Protein AF-K1T746-F1 (afdb_monomer_lite)

Foldseek 3Di:
DVPVVVVVVLVVVVCCLLVVQVVVCVVPVHDDDDLVSVVVVVCCCQAPPVPVLPWDADQQSKTFPVSSQVSCVVSHPRDDPVNVVVSCVPPPPNQKDADPVRRIMHGCFWHLDRHHNPDDDDDDPPDWADDDDPVCVVVCVVPNDDQVSTPDRDTD

Structure (mmCIF, N/CA/C/O backbone):
data_AF-K1T746-F1
#
_entry.id   AF-K1T746-F1
#
loop_
_atom_site.group_PDB
_atom_site.id
_atom_site.type_symbol
_atom_site.label_atom_id
_atom_site.label_alt_id
_atom_site.label_comp_id
_atom_site.label_asym_id
_atom_site.label_entity_id
_atom_site.label_seq_id
_atom_site.pdbx_PDB_ins_code
_atom_site.Cartn_x
_atom_site.Cartn_y
_atom_site.Cartn_z
_atom_site.occupancy
_atom_site.B_iso_or_equiv
_atom_site.auth_seq_id
_atom_site.auth_comp_id
_atom_site.auth_asym_id
_atom_site.auth_atom_id
_atom_site.pdbx_PDB_model_num
ATOM 1 N N . MET A 1 1 ? 4.059 -27.989 -7.842 1.00 41.25 1 MET A N 1
ATOM 2 C CA . MET A 1 1 ? 5.266 -27.976 -6.974 1.00 41.25 1 MET A CA 1
ATOM 3 C C . MET A 1 1 ? 5.993 -26.623 -6.912 1.00 41.25 1 MET A C 1
ATOM 5 O O . MET A 1 1 ? 6.794 -26.449 -6.004 1.00 41.25 1 MET A O 1
ATOM 9 N N . ALA A 1 2 ? 5.714 -25.653 -7.798 1.00 33.47 2 ALA A N 1
ATOM 10 C CA . ALA A 1 2 ? 6.302 -24.305 -7.724 1.00 33.47 2 ALA A CA 1
ATOM 11 C C . ALA A 1 2 ? 5.548 -23.322 -6.791 1.00 33.47 2 ALA A C 1
ATOM 13 O O . ALA A 1 2 ? 6.138 -22.330 -6.371 1.00 33.47 2 ALA A O 1
ATOM 14 N N . ASP A 1 3 ? 4.298 -23.619 -6.411 1.00 48.47 3 ASP A N 1
ATOM 15 C CA . ASP A 1 3 ? 3.461 -22.730 -5.583 1.00 48.47 3 ASP A CA 1
ATOM 16 C C . ASP A 1 3 ? 3.762 -22.766 -4.074 1.00 48.47 3 ASP A C 1
ATOM 18 O O . ASP A 1 3 ? 3.611 -21.758 -3.386 1.00 48.47 3 ASP A O 1
ATOM 22 N N . ASP A 1 4 ? 4.261 -23.885 -3.540 1.00 36.88 4 ASP A N 1
ATOM 23 C CA . ASP A 1 4 ? 4.394 -24.072 -2.083 1.00 36.88 4 ASP A CA 1
ATOM 24 C C . ASP A 1 4 ? 5.596 -23.307 -1.480 1.00 36.88 4 ASP A C 1
ATOM 26 O O . ASP A 1 4 ? 5.574 -22.846 -0.339 1.00 36.88 4 ASP A O 1
ATOM 30 N N . LYS A 1 5 ? 6.652 -23.068 -2.274 1.00 33.56 5 LYS A N 1
ATOM 31 C CA . LYS A 1 5 ? 7.819 -22.274 -1.835 1.00 33.56 5 LYS A CA 1
ATOM 32 C C . LYS A 1 5 ? 7.521 -20.776 -1.735 1.00 33.56 5 LYS A C 1
ATOM 34 O O . LYS A 1 5 ? 8.071 -20.113 -0.857 1.00 33.56 5 LYS A O 1
ATOM 39 N N . ILE A 1 6 ? 6.665 -20.245 -2.610 1.00 39.12 6 ILE A N 1
ATOM 40 C CA . ILE A 1 6 ? 6.258 -18.832 -2.576 1.00 39.12 6 ILE A CA 1
ATOM 41 C C . ILE A 1 6 ? 5.307 -18.601 -1.399 1.00 39.12 6 ILE A C 1
ATOM 43 O O . ILE A 1 6 ? 5.461 -17.610 -0.685 1.00 39.12 6 ILE A O 1
ATOM 47 N N . LEU A 1 7 ? 4.405 -19.555 -1.134 1.00 31.73 7 LEU A N 1
ATOM 48 C CA . LEU A 1 7 ? 3.529 -19.520 0.034 1.00 31.73 7 LEU A CA 1
ATOM 49 C C . LEU A 1 7 ? 4.336 -19.520 1.342 1.00 31.73 7 LEU A C 1
ATOM 51 O O . LEU A 1 7 ? 4.097 -18.669 2.193 1.00 31.73 7 LEU A O 1
ATOM 55 N N . ARG A 1 8 ? 5.350 -20.389 1.477 1.00 29.64 8 ARG A N 1
ATOM 56 C CA . ARG A 1 8 ? 6.214 -20.446 2.673 1.00 29.64 8 ARG A CA 1
ATOM 57 C C . ARG A 1 8 ? 7.076 -19.199 2.875 1.00 29.64 8 ARG A C 1
ATOM 59 O O . ARG A 1 8 ? 7.195 -18.733 4.003 1.00 29.64 8 ARG A O 1
ATOM 66 N N . ALA A 1 9 ? 7.641 -18.627 1.810 1.00 34.69 9 ALA A N 1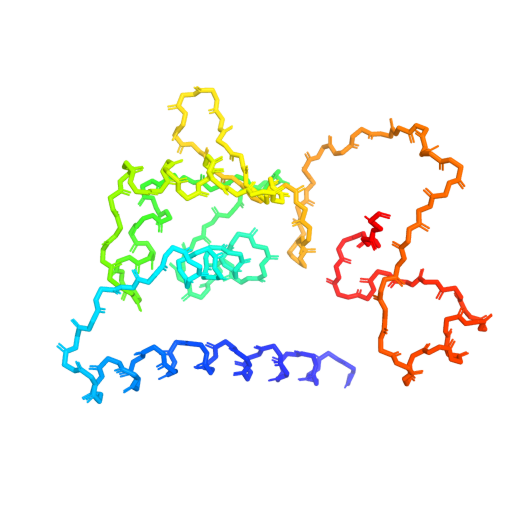
ATOM 67 C CA . ALA A 1 9 ? 8.436 -17.400 1.915 1.00 34.69 9 ALA A CA 1
ATOM 68 C C . ALA A 1 9 ? 7.572 -16.178 2.266 1.00 34.69 9 ALA A C 1
ATOM 70 O O . ALA A 1 9 ? 7.977 -15.345 3.072 1.00 34.69 9 ALA A O 1
ATOM 71 N N . ALA A 1 10 ? 6.364 -16.092 1.702 1.00 33.69 10 ALA A N 1
ATOM 72 C CA . ALA A 1 10 ? 5.398 -15.060 2.049 1.00 33.69 10 ALA A CA 1
ATOM 73 C C . ALA A 1 10 ? 4.929 -15.229 3.501 1.00 33.69 10 ALA A C 1
ATOM 75 O O . ALA A 1 10 ? 5.006 -14.285 4.273 1.00 33.69 10 ALA A O 1
ATOM 76 N N . VAL A 1 11 ? 4.499 -16.432 3.905 1.00 39.62 11 VAL A N 1
ATOM 77 C CA . VAL A 1 11 ? 4.094 -16.728 5.292 1.00 39.62 11 VAL A CA 1
ATOM 78 C C . VAL A 1 11 ? 5.201 -16.378 6.291 1.00 39.62 11 VAL A C 1
ATOM 80 O O . VAL A 1 11 ? 4.872 -15.713 7.263 1.00 39.62 11 VAL A O 1
ATOM 83 N N . SER A 1 12 ? 6.474 -16.692 6.007 1.00 45.50 12 SER A N 1
ATOM 84 C CA . SER A 1 12 ? 7.618 -16.360 6.874 1.00 45.50 12 SER A CA 1
ATOM 85 C C . SER A 1 12 ? 7.684 -14.870 7.210 1.00 45.50 12 SER A C 1
ATOM 87 O O . SER A 1 12 ? 7.595 -14.523 8.376 1.00 45.50 12 SER A O 1
ATOM 89 N N . VAL A 1 13 ? 7.718 -13.972 6.217 1.00 50.31 13 VAL A N 1
ATOM 90 C CA . VAL A 1 13 ? 7.860 -12.521 6.471 1.00 50.31 13 VAL A CA 1
ATOM 91 C C . VAL A 1 13 ? 6.648 -11.932 7.220 1.00 50.31 13 VAL A C 1
ATOM 93 O O . VAL A 1 13 ? 6.770 -10.925 7.916 1.00 50.31 13 VAL A O 1
ATOM 96 N N . TYR A 1 14 ? 5.466 -12.546 7.092 1.00 51.91 14 TYR A N 1
ATOM 97 C CA . TYR A 1 14 ? 4.228 -12.066 7.719 1.00 51.91 14 TYR A CA 1
ATOM 98 C C . TYR A 1 14 ? 4.031 -12.555 9.147 1.00 51.91 14 TYR A C 1
ATOM 100 O O . TYR A 1 14 ? 3.657 -11.748 9.999 1.00 51.91 14 TYR A O 1
ATOM 108 N N . THR A 1 15 ? 4.327 -13.830 9.426 1.00 54.28 15 THR A N 1
ATOM 109 C CA . THR A 1 15 ? 4.511 -14.263 10.811 1.00 54.28 15 THR A CA 1
ATOM 110 C C . THR A 1 15 ? 5.622 -13.445 11.434 1.00 54.28 15 THR A C 1
ATOM 112 O O . THR A 1 15 ? 5.425 -12.958 12.530 1.00 54.28 15 THR A O 1
ATOM 115 N N . ASP A 1 16 ? 6.709 -13.157 10.716 1.00 59.41 16 ASP A N 1
ATOM 116 C CA . ASP A 1 16 ? 7.802 -12.361 11.260 1.00 59.41 16 ASP A CA 1
ATOM 117 C C . ASP A 1 16 ? 7.368 -10.939 11.610 1.00 59.41 16 ASP A C 1
ATOM 119 O O . ASP A 1 16 ? 7.783 -10.478 12.651 1.00 59.41 16 ASP A O 1
ATOM 123 N N . LEU A 1 17 ? 6.513 -10.238 10.849 1.00 59.88 17 LEU A N 1
ATOM 124 C CA . LEU A 1 17 ? 6.101 -8.871 11.220 1.00 59.88 17 LEU A CA 1
ATOM 125 C C . LEU A 1 17 ? 5.150 -8.836 12.427 1.00 59.88 17 LEU A C 1
ATOM 127 O O . LEU A 1 17 ? 5.328 -8.006 13.314 1.00 59.88 17 LEU A O 1
ATOM 131 N N . ILE A 1 18 ? 4.152 -9.725 12.468 1.00 61.94 18 ILE A N 1
ATOM 132 C CA . ILE A 1 18 ? 3.195 -9.804 13.585 1.00 61.94 18 ILE A CA 1
ATOM 133 C C . ILE A 1 18 ? 3.881 -10.384 14.830 1.00 61.94 18 ILE A C 1
ATOM 135 O O . ILE A 1 18 ? 3.713 -9.862 15.927 1.00 61.94 18 ILE A O 1
ATOM 139 N N . LEU A 1 19 ? 4.705 -11.424 14.677 1.00 62.38 19 LEU A N 1
ATOM 140 C CA . LEU A 1 19 ? 5.519 -11.976 15.761 1.00 62.38 19 LEU A CA 1
ATOM 141 C C . LEU A 1 19 ? 6.582 -10.980 16.210 1.00 62.38 19 LEU A C 1
ATOM 143 O O . LEU A 1 19 ? 6.782 -10.853 17.407 1.00 62.38 19 LEU A O 1
ATOM 147 N N . TRP A 1 20 ? 7.229 -10.244 15.304 1.00 59.03 20 TRP A N 1
ATOM 148 C CA . TRP A 1 20 ? 8.177 -9.187 15.661 1.00 59.03 20 TRP A CA 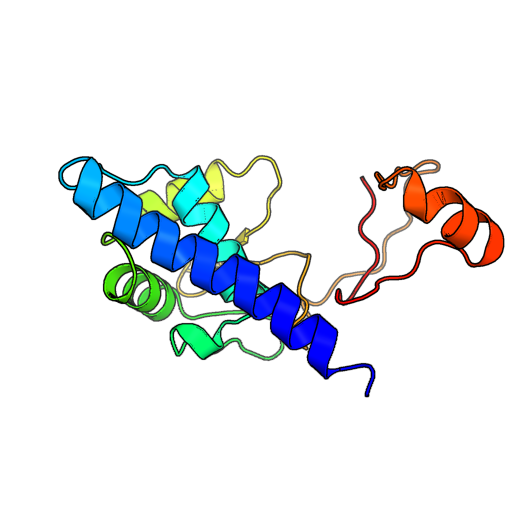1
ATOM 149 C C . TRP A 1 20 ? 7.481 -8.055 16.401 1.00 59.03 20 TRP A C 1
ATOM 151 O O . TRP A 1 20 ? 8.025 -7.587 17.394 1.00 59.03 20 TRP A O 1
ATOM 161 N N . TYR A 1 21 ? 6.280 -7.649 15.985 1.00 61.84 21 TYR A N 1
ATOM 162 C CA . TYR A 1 21 ? 5.486 -6.669 16.720 1.00 61.84 21 TYR A CA 1
ATOM 163 C C . TYR A 1 21 ? 5.138 -7.178 18.125 1.00 61.84 21 TYR A C 1
ATOM 165 O O . TYR A 1 21 ? 5.478 -6.535 19.116 1.00 61.84 21 TYR A O 1
ATOM 173 N N . ASN A 1 22 ? 4.566 -8.379 18.231 1.00 62.41 22 ASN A N 1
ATOM 174 C CA . ASN A 1 22 ? 4.220 -9.002 19.511 1.00 62.41 22 ASN A CA 1
ATOM 175 C C . ASN A 1 22 ? 5.449 -9.230 20.411 1.00 62.41 22 ASN A C 1
ATOM 177 O O . ASN A 1 22 ? 5.371 -9.068 21.626 1.00 62.41 22 ASN A O 1
ATOM 181 N N . TYR A 1 23 ? 6.599 -9.576 19.833 1.00 58.94 23 TYR A N 1
ATOM 182 C CA . TYR A 1 23 ? 7.866 -9.755 20.539 1.00 58.94 23 TYR A CA 1
ATOM 183 C C . TYR A 1 23 ? 8.447 -8.413 21.006 1.00 58.94 23 TYR A C 1
ATOM 185 O O . TYR A 1 23 ? 8.815 -8.269 22.169 1.00 58.94 23 TYR A O 1
ATOM 193 N N . SER A 1 24 ? 8.467 -7.403 20.134 1.00 53.16 24 SER A N 1
ATOM 194 C CA . SER A 1 24 ? 8.994 -6.065 20.433 1.00 53.16 24 SER A CA 1
ATOM 195 C C . SER A 1 24 ? 8.138 -5.334 21.468 1.00 53.16 24 SER A C 1
ATOM 197 O O . SER A 1 24 ? 8.687 -4.654 22.333 1.00 53.16 24 SER A O 1
ATOM 199 N N . ASN A 1 25 ? 6.816 -5.522 21.442 1.00 55.06 25 ASN A N 1
ATOM 200 C CA . ASN A 1 25 ? 5.904 -5.017 22.470 1.00 55.06 25 ASN A CA 1
ATOM 201 C C . ASN A 1 25 ? 6.115 -5.680 23.831 1.00 55.06 25 ASN A C 1
ATOM 203 O O . ASN A 1 25 ? 6.122 -4.982 24.844 1.00 55.06 25 ASN A O 1
ATOM 207 N N . ASN A 1 26 ? 6.312 -7.003 23.855 1.00 56.09 26 ASN A N 1
ATOM 208 C CA . ASN A 1 26 ? 6.574 -7.742 25.092 1.00 56.09 26 ASN A CA 1
ATOM 209 C C . ASN A 1 26 ? 7.925 -7.376 25.728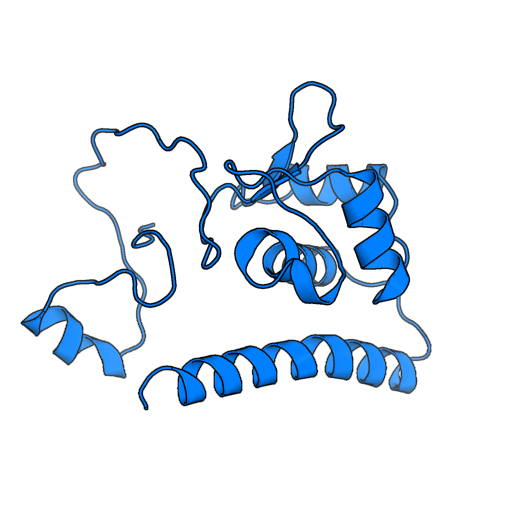 1.00 56.09 26 ASN A C 1
ATOM 211 O O . ASN A 1 26 ? 8.042 -7.412 26.949 1.00 56.09 26 ASN A O 1
ATOM 215 N N . LEU A 1 27 ? 8.937 -7.005 24.932 1.00 51.16 27 LEU A N 1
ATOM 216 C CA . LEU A 1 27 ? 10.251 -6.599 25.446 1.00 51.16 27 LEU A CA 1
ATOM 217 C C . LEU A 1 27 ? 10.339 -5.123 25.863 1.00 51.16 27 LEU A C 1
ATOM 219 O O . LEU A 1 27 ? 11.061 -4.813 26.806 1.00 51.16 27 LEU A O 1
ATOM 223 N N . ASN A 1 28 ? 9.630 -4.219 25.178 1.00 46.81 28 ASN A N 1
ATOM 224 C CA . ASN A 1 28 ? 9.769 -2.767 25.373 1.00 46.81 28 ASN A CA 1
ATOM 225 C C . ASN A 1 28 ? 8.612 -2.113 26.146 1.00 46.81 28 ASN A C 1
ATOM 227 O O . ASN A 1 28 ? 8.545 -0.889 26.211 1.00 46.81 28 ASN A O 1
ATOM 231 N N . GLY A 1 29 ? 7.698 -2.897 26.726 1.00 46.53 29 GLY A N 1
ATOM 232 C CA . GLY A 1 29 ? 6.632 -2.359 27.577 1.00 46.53 29 GLY A CA 1
ATOM 233 C C . GLY A 1 29 ? 5.574 -1.539 26.829 1.00 46.53 29 GLY A C 1
ATOM 234 O O . GLY A 1 29 ? 5.091 -0.553 27.372 1.00 46.53 29 GLY A O 1
ATOM 235 N N . GLY A 1 30 ? 5.207 -1.942 25.604 1.00 53.56 30 GLY A N 1
ATOM 236 C CA . GLY A 1 30 ? 4.098 -1.332 24.853 1.00 53.56 30 GLY A CA 1
ATOM 237 C C . GLY A 1 30 ? 4.390 0.083 24.339 1.00 53.56 30 GLY A C 1
ATOM 238 O O . GLY A 1 30 ? 3.762 1.049 24.763 1.00 53.56 30 GLY A O 1
ATOM 239 N N . GLY A 1 31 ? 5.353 0.212 23.424 1.00 60.38 31 GLY A N 1
ATOM 240 C CA . GLY A 1 31 ? 5.632 1.478 22.743 1.00 60.38 31 GLY A CA 1
ATOM 241 C C . GLY A 1 31 ? 4.605 1.784 21.650 1.00 60.38 31 GLY A C 1
ATOM 242 O O . GLY A 1 31 ? 4.179 0.880 20.932 1.00 60.38 31 GLY A O 1
ATOM 243 N N . ILE A 1 32 ? 4.249 3.065 21.504 1.00 70.62 32 ILE A N 1
ATOM 244 C CA . ILE A 1 32 ? 3.386 3.553 20.417 1.00 70.62 32 ILE A CA 1
ATOM 245 C C . ILE A 1 32 ? 4.056 3.238 19.076 1.00 70.62 32 ILE A C 1
ATOM 247 O O . ILE A 1 32 ? 5.221 3.594 18.867 1.00 70.62 32 ILE A O 1
ATOM 251 N N . MET A 1 33 ? 3.334 2.595 18.157 1.00 77.38 33 MET A N 1
ATOM 252 C CA . MET A 1 33 ? 3.882 2.262 16.840 1.00 77.38 33 MET A CA 1
ATOM 253 C C . MET A 1 33 ? 4.222 3.512 16.038 1.00 77.38 33 MET A C 1
ATOM 255 O O . MET A 1 33 ? 3.573 4.544 16.163 1.00 77.38 33 MET A O 1
ATOM 259 N N . THR A 1 34 ? 5.198 3.415 15.145 1.00 89.06 34 THR A N 1
ATOM 260 C CA . THR A 1 34 ? 5.522 4.466 14.179 1.00 89.06 34 THR A CA 1
ATOM 261 C C . THR A 1 34 ? 4.611 4.399 12.953 1.00 89.06 34 THR A C 1
ATOM 263 O O . THR A 1 34 ? 4.147 3.337 12.534 1.00 89.06 34 THR A O 1
ATOM 266 N N . ASP A 1 35 ? 4.434 5.533 12.280 1.00 91.19 35 ASP A N 1
ATOM 267 C CA . ASP A 1 35 ? 3.668 5.619 11.028 1.00 91.19 35 ASP A CA 1
ATOM 268 C C . ASP A 1 35 ? 4.238 4.722 9.917 1.00 91.19 35 ASP A C 1
ATOM 270 O O . ASP A 1 35 ? 3.514 4.229 9.051 1.00 91.19 35 ASP A O 1
ATOM 274 N N . THR A 1 36 ? 5.548 4.459 9.955 1.00 89.88 36 THR A N 1
ATOM 275 C CA . THR A 1 36 ? 6.207 3.549 9.010 1.00 89.88 36 THR A CA 1
ATOM 276 C C . THR A 1 36 ? 5.798 2.096 9.241 1.00 89.88 36 THR A C 1
ATOM 278 O O . THR A 1 36 ? 5.637 1.347 8.276 1.00 89.88 36 THR A O 1
ATOM 281 N N . GLU A 1 37 ? 5.626 1.678 10.494 1.00 88.38 37 GLU A N 1
ATOM 282 C CA . GLU A 1 37 ? 5.170 0.326 10.830 1.00 88.38 37 GLU A CA 1
ATOM 283 C C . GLU A 1 37 ? 3.707 0.128 10.452 1.00 88.38 37 GLU A C 1
ATOM 285 O O . GLU A 1 37 ? 3.392 -0.849 9.770 1.00 88.38 37 GLU A O 1
ATOM 290 N N . ILE A 1 38 ? 2.853 1.107 10.769 1.00 92.06 38 ILE A N 1
ATOM 291 C CA . ILE A 1 38 ? 1.443 1.100 10.364 1.00 92.06 38 ILE A CA 1
ATOM 292 C C . ILE A 1 38 ? 1.341 1.048 8.836 1.00 92.06 38 ILE A C 1
ATOM 294 O O . ILE A 1 38 ? 0.671 0.177 8.287 1.00 92.06 38 ILE A O 1
ATOM 298 N N . SER A 1 39 ? 2.083 1.901 8.122 1.00 93.38 39 SER A N 1
ATOM 299 C CA . SER A 1 39 ? 2.117 1.892 6.655 1.00 93.38 39 SER A CA 1
ATOM 300 C C . SER A 1 39 ? 2.616 0.555 6.093 1.00 93.38 39 SER A C 1
ATOM 302 O O . SER A 1 39 ? 2.100 0.070 5.087 1.00 93.38 39 SER A O 1
ATOM 304 N N . ARG A 1 40 ? 3.588 -0.102 6.737 1.00 91.56 40 ARG A N 1
ATOM 305 C CA . ARG A 1 40 ? 4.050 -1.436 6.323 1.00 91.56 40 ARG A CA 1
ATOM 306 C C . ARG A 1 40 ? 2.946 -2.484 6.473 1.00 91.56 40 ARG A C 1
ATOM 308 O O . ARG A 1 40 ? 2.792 -3.318 5.580 1.00 91.56 40 ARG A O 1
ATOM 315 N N . TYR A 1 41 ? 2.179 -2.429 7.556 1.00 91.81 41 TYR A N 1
ATOM 316 C CA . TYR A 1 41 ? 1.060 -3.338 7.775 1.00 91.81 41 TYR A CA 1
ATOM 317 C C . TYR A 1 41 ? -0.119 -3.056 6.835 1.00 91.81 41 TYR A C 1
ATOM 319 O O . TYR A 1 41 ? -0.652 -3.978 6.221 1.00 91.81 41 TYR A O 1
ATOM 327 N N . MET A 1 42 ? -0.448 -1.786 6.594 1.00 95.19 42 MET A N 1
ATOM 328 C CA . MET A 1 42 ? -1.421 -1.394 5.569 1.00 95.19 42 MET A CA 1
ATOM 329 C C . MET A 1 42 ? -1.028 -1.928 4.189 1.00 95.19 42 MET A C 1
ATOM 331 O O . MET A 1 42 ? -1.870 -2.461 3.473 1.00 95.19 42 MET A O 1
ATOM 335 N N . ALA A 1 43 ? 0.251 -1.839 3.805 1.00 93.94 43 ALA A N 1
ATOM 336 C CA . ALA A 1 43 ? 0.725 -2.398 2.540 1.00 93.94 43 ALA A CA 1
ATOM 337 C C . ALA A 1 43 ? 0.533 -3.919 2.466 1.00 93.94 43 ALA A C 1
ATOM 339 O O . ALA A 1 43 ? 0.256 -4.437 1.388 1.00 93.94 43 ALA A O 1
ATOM 340 N N . LEU A 1 44 ? 0.674 -4.637 3.582 1.00 91.88 44 LEU A N 1
ATOM 341 C CA . LEU A 1 44 ? 0.372 -6.064 3.646 1.00 91.88 44 LEU A CA 1
ATOM 342 C C . LEU A 1 44 ? -1.114 -6.323 3.376 1.00 91.88 44 LEU A C 1
ATOM 344 O O . LEU A 1 44 ? -1.434 -7.058 2.437 1.00 91.88 44 LEU A O 1
ATOM 348 N N . LEU A 1 45 ? -2.001 -5.689 4.143 1.00 94.19 45 LEU A N 1
ATOM 349 C CA . LEU A 1 45 ? -3.442 -5.912 4.032 1.00 94.19 45 LEU A CA 1
ATOM 350 C C . LEU A 1 45 ? -3.984 -5.479 2.664 1.00 94.19 45 LEU A C 1
ATOM 352 O O . LEU A 1 45 ? -4.673 -6.243 1.999 1.00 94.19 45 LEU A O 1
ATOM 356 N N . LEU A 1 46 ? -3.611 -4.289 2.193 1.00 96.50 46 LEU A N 1
ATOM 357 C CA . LEU A 1 46 ? -4.162 -3.706 0.968 1.00 96.50 46 LEU A CA 1
ATOM 358 C C . LEU A 1 46 ? -3.545 -4.266 -0.323 1.00 96.50 46 LEU A C 1
ATOM 360 O O . LEU A 1 46 ? -4.083 -4.013 -1.395 1.00 96.50 46 LEU A O 1
ATOM 364 N N . ARG A 1 47 ? -2.413 -4.990 -0.276 1.00 95.00 47 ARG A N 1
ATOM 365 C CA . ARG A 1 47 ? -1.724 -5.467 -1.500 1.00 95.00 47 ARG A CA 1
ATOM 366 C C . ARG A 1 47 ? -1.532 -6.966 -1.579 1.00 95.00 47 ARG A C 1
ATOM 368 O O . ARG A 1 47 ? -1.390 -7.482 -2.691 1.00 95.00 47 ARG A O 1
ATOM 375 N N . HIS A 1 48 ? -1.431 -7.642 -0.442 1.00 91.38 48 HIS A N 1
ATOM 376 C CA . HIS A 1 48 ? -0.848 -8.976 -0.403 1.00 91.38 48 HIS A CA 1
ATOM 377 C C . HIS A 1 48 ? -1.742 -10.008 0.252 1.00 91.38 48 HIS A C 1
ATOM 379 O O . HIS A 1 48 ? -1.958 -11.051 -0.360 1.00 91.38 48 HIS A O 1
ATOM 385 N N . LYS A 1 49 ? -2.215 -9.730 1.467 1.00 90.12 49 LYS A N 1
ATOM 386 C CA . LYS A 1 49 ? -2.973 -10.695 2.260 1.00 90.12 49 LYS A CA 1
ATOM 387 C C . LYS A 1 49 ? -4.085 -10.026 3.070 1.00 90.12 49 LYS A C 1
ATOM 389 O O . LYS A 1 49 ? -3.953 -9.921 4.287 1.00 90.12 49 LYS A O 1
ATOM 394 N N . PRO A 1 50 ? -5.149 -9.517 2.438 1.00 92.44 50 PRO A N 1
ATOM 395 C CA . PRO A 1 50 ? -6.290 -8.970 3.172 1.00 92.44 50 PRO A CA 1
ATOM 396 C C . PRO A 1 50 ? -6.969 -10.032 4.066 1.00 92.44 50 PRO A C 1
ATOM 398 O O . PRO A 1 50 ? -7.450 -9.717 5.154 1.00 92.44 50 PRO A O 1
ATOM 401 N N . GLU A 1 51 ? -6.913 -11.310 3.678 1.00 89.56 51 GLU A N 1
ATOM 402 C CA . GLU A 1 51 ? -7.572 -12.426 4.360 1.00 89.56 51 GLU A CA 1
ATOM 403 C C . GLU A 1 51 ? -7.044 -12.717 5.772 1.00 89.56 51 GLU A C 1
ATOM 405 O O . GLU A 1 51 ? -7.791 -13.241 6.593 1.00 89.56 51 GLU A O 1
ATOM 410 N N . ILE A 1 52 ? -5.791 -12.358 6.090 1.00 83.75 52 ILE A N 1
ATOM 411 C CA . ILE A 1 52 ? -5.196 -12.659 7.410 1.00 83.75 52 ILE A CA 1
ATOM 412 C C . ILE A 1 52 ? -5.845 -11.866 8.544 1.00 83.75 52 ILE A C 1
ATOM 414 O O . ILE A 1 52 ? -5.724 -12.260 9.697 1.00 83.75 52 ILE A O 1
ATOM 418 N N . ALA A 1 53 ? -6.501 -10.753 8.213 1.00 85.62 53 ALA A N 1
ATOM 419 C CA . ALA A 1 53 ? -7.220 -9.915 9.163 1.00 85.62 53 ALA A CA 1
ATOM 420 C C . ALA A 1 53 ? -8.722 -9.843 8.841 1.00 85.62 53 ALA A C 1
ATOM 422 O O . ALA A 1 53 ? -9.428 -9.008 9.390 1.00 85.62 53 ALA A O 1
ATOM 423 N N . GLY A 1 54 ? -9.218 -10.681 7.920 1.00 88.19 54 GLY A N 1
ATOM 424 C CA . GLY A 1 54 ? -10.617 -10.647 7.486 1.00 88.19 54 GLY A CA 1
ATOM 425 C C . GLY A 1 54 ? -11.006 -9.394 6.691 1.00 88.19 54 GLY A C 1
ATOM 426 O O . GLY A 1 54 ? -12.196 -9.120 6.536 1.00 88.19 54 GLY A O 1
ATOM 427 N N . LEU A 1 55 ? -10.032 -8.637 6.174 1.00 94.88 55 LEU A N 1
ATOM 428 C CA . LEU A 1 55 ? -10.301 -7.500 5.301 1.00 94.88 55 LEU A CA 1
ATOM 429 C C . LEU A 1 55 ? -10.773 -8.016 3.938 1.00 94.88 55 LEU A C 1
ATOM 431 O O . LEU A 1 55 ? -10.253 -9.002 3.415 1.00 94.88 55 LEU A O 1
ATOM 435 N N . VAL A 1 56 ? -11.743 -7.336 3.333 1.00 95.44 56 VAL A N 1
ATOM 436 C CA . VAL A 1 56 ? -12.229 -7.656 1.987 1.00 95.44 56 VAL A CA 1
ATOM 437 C C . VAL A 1 56 ? -11.947 -6.473 1.079 1.00 95.44 56 VAL A C 1
ATOM 439 O O . VAL A 1 56 ? -12.317 -5.343 1.391 1.00 95.44 56 VAL A O 1
ATOM 442 N N . LEU A 1 57 ? -11.291 -6.747 -0.048 1.00 97.44 57 LEU A N 1
ATOM 443 C CA . LEU A 1 57 ? -11.077 -5.769 -1.108 1.00 97.44 57 LEU A CA 1
ATOM 444 C C . LEU A 1 57 ? -12.105 -5.991 -2.214 1.00 97.44 57 LEU A C 1
ATOM 446 O O . LEU A 1 57 ? -12.387 -7.133 -2.586 1.00 97.44 57 LEU A O 1
ATOM 450 N N . ASP A 1 58 ? -12.639 -4.908 -2.767 1.00 96.81 58 ASP A N 1
ATOM 451 C CA . ASP A 1 58 ? -13.440 -4.994 -3.982 1.00 96.81 58 ASP A CA 1
ATOM 452 C C . ASP A 1 58 ? -12.570 -5.267 -5.225 1.00 96.81 58 ASP A C 1
ATOM 454 O O . ASP A 1 58 ? -11.338 -5.333 -5.171 1.00 96.81 58 ASP A O 1
ATOM 458 N N . LYS A 1 59 ? -13.218 -5.409 -6.388 1.00 95.62 59 LYS A N 1
ATOM 459 C CA . LYS A 1 59 ? -12.531 -5.678 -7.664 1.00 95.62 59 LYS A CA 1
ATOM 460 C C . LYS A 1 59 ? -11.495 -4.613 -8.037 1.00 95.62 59 LYS A C 1
ATOM 462 O O . LYS A 1 59 ? -10.605 -4.916 -8.820 1.00 95.62 59 LYS A O 1
ATOM 467 N N . GLN A 1 60 ? -11.610 -3.400 -7.500 1.00 95.38 60 GLN A N 1
ATOM 468 C CA . GLN A 1 60 ? -10.709 -2.275 -7.744 1.00 95.38 60 GLN A CA 1
ATOM 469 C C . GLN A 1 60 ? -9.728 -2.019 -6.590 1.00 95.38 60 GLN A C 1
ATOM 471 O O . GLN A 1 60 ? -9.036 -0.994 -6.586 1.00 95.38 60 GLN A O 1
ATOM 476 N N . GLY A 1 61 ? -9.658 -2.941 -5.624 1.00 96.69 61 GLY A N 1
ATOM 477 C CA . GLY A 1 61 ? -8.754 -2.883 -4.481 1.00 96.69 61 GLY A CA 1
ATOM 478 C C . GLY A 1 61 ? -9.229 -1.996 -3.331 1.00 96.69 61 GLY A C 1
ATOM 479 O O . GLY A 1 61 ? -8.445 -1.757 -2.415 1.00 96.69 61 GLY A O 1
ATOM 480 N N . TRP A 1 62 ? -10.467 -1.492 -3.359 1.00 98.06 62 TRP A N 1
ATOM 481 C CA . TRP A 1 62 ? -10.998 -0.675 -2.268 1.00 98.06 62 TRP A CA 1
ATOM 482 C C . TRP A 1 62 ? -11.389 -1.525 -1.067 1.00 98.06 62 TRP A C 1
ATOM 484 O O . TRP A 1 62 ? -12.085 -2.529 -1.210 1.00 98.06 62 TRP A O 1
ATOM 494 N N . ALA A 1 63 ? -10.991 -1.061 0.112 1.00 98.31 63 ALA A N 1
ATOM 495 C CA . ALA A 1 63 ? -11.446 -1.526 1.409 1.00 98.31 63 ALA A CA 1
ATOM 496 C C . ALA A 1 63 ? -12.281 -0.438 2.091 1.00 98.31 63 ALA A C 1
ATOM 498 O O . ALA A 1 63 ? -12.045 0.752 1.872 1.00 98.31 63 ALA A O 1
ATOM 499 N N . ASP A 1 64 ? -13.211 -0.851 2.945 1.00 98.50 64 ASP A N 1
ATOM 500 C CA . ASP A 1 64 ? -13.870 0.039 3.898 1.00 98.50 64 ASP A CA 1
ATOM 501 C C . ASP A 1 64 ? -12.866 0.506 4.970 1.00 98.50 64 ASP A C 1
ATOM 503 O O . ASP A 1 64 ? -12.052 -0.287 5.459 1.00 98.50 64 ASP A O 1
ATOM 507 N N . VAL A 1 65 ? -12.868 1.803 5.284 1.00 98.50 65 VAL A N 1
ATOM 508 C CA . VAL A 1 65 ? -11.894 2.396 6.212 1.00 98.50 65 VAL A CA 1
ATOM 509 C C . VAL A 1 65 ? -12.117 1.930 7.646 1.00 98.50 65 VAL A C 1
ATOM 511 O O . VAL A 1 65 ? -11.138 1.598 8.317 1.00 98.50 65 VAL A O 1
ATOM 514 N N . ASP A 1 66 ? -13.364 1.841 8.101 1.00 97.75 66 ASP A N 1
ATOM 515 C CA . ASP A 1 66 ? -13.674 1.394 9.460 1.00 97.75 66 ASP A CA 1
ATOM 516 C C . ASP A 1 66 ? -13.264 -0.069 9.645 1.00 97.75 66 ASP A C 1
ATOM 518 O O . ASP A 1 66 ? -12.656 -0.434 10.655 1.00 97.75 66 ASP A O 1
ATOM 522 N N . MET A 1 67 ? -13.497 -0.899 8.624 1.00 97.50 67 MET A N 1
ATOM 523 C CA . MET A 1 67 ? -13.015 -2.277 8.604 1.00 97.50 67 MET A CA 1
ATOM 524 C C . MET A 1 67 ? -11.491 -2.358 8.629 1.00 97.50 67 MET A C 1
ATOM 526 O O . MET A 1 67 ? -10.953 -3.157 9.389 1.00 97.50 67 MET A O 1
ATOM 530 N N . LEU A 1 68 ? -10.776 -1.531 7.858 1.00 97.25 68 LEU A N 1
ATOM 531 C CA . LEU A 1 68 ? -9.313 -1.499 7.915 1.00 97.25 68 LEU A CA 1
ATOM 532 C C . LEU A 1 68 ? -8.817 -1.124 9.319 1.00 97.25 68 LEU A C 1
ATOM 534 O O . LEU A 1 68 ? -7.931 -1.795 9.845 1.00 97.25 68 LEU A O 1
ATOM 538 N N . LEU A 1 69 ? -9.375 -0.075 9.928 1.00 96.31 69 LEU A N 1
ATOM 539 C CA . LEU A 1 69 ? -8.992 0.372 11.271 1.00 96.31 69 LEU A CA 1
ATOM 540 C C . LEU A 1 69 ? -9.266 -0.706 12.324 1.00 96.31 69 LEU A C 1
ATOM 542 O O . LEU A 1 69 ? -8.425 -0.932 13.195 1.00 96.31 69 LEU A O 1
ATOM 546 N N . LYS A 1 70 ? -10.390 -1.419 12.203 1.00 94.81 70 LYS A N 1
ATOM 547 C CA . LYS A 1 70 ? -10.709 -2.580 13.037 1.00 94.81 70 LYS A CA 1
ATOM 548 C C . LYS A 1 70 ? -9.701 -3.720 12.851 1.00 94.81 70 LYS A C 1
ATOM 550 O O . LYS A 1 70 ? -9.182 -4.244 13.829 1.00 94.81 70 LYS A O 1
ATOM 555 N N . CYS A 1 71 ? -9.371 -4.078 11.610 1.00 91.31 71 CYS A N 1
ATOM 556 C CA . CYS A 1 71 ? -8.368 -5.106 11.319 1.00 91.31 71 CYS A CA 1
ATOM 557 C C . CYS A 1 71 ? -6.996 -4.755 11.917 1.00 91.31 71 CYS A C 1
ATOM 559 O O . CYS A 1 71 ? -6.283 -5.639 12.398 1.00 91.31 71 CYS A O 1
ATOM 561 N N . ILE A 1 72 ? -6.625 -3.469 11.886 1.00 90.31 72 ILE A N 1
ATOM 562 C CA . ILE A 1 72 ? -5.411 -2.969 12.533 1.00 90.31 72 ILE A CA 1
ATOM 563 C C . ILE A 1 72 ? -5.532 -3.140 14.048 1.00 90.31 72 ILE A C 1
ATOM 565 O O . ILE A 1 72 ? -4.693 -3.816 14.625 1.00 90.31 72 ILE A O 1
ATOM 569 N N . SER A 1 73 ? -6.578 -2.623 14.694 1.00 89.56 73 SER A N 1
ATOM 570 C CA . SER A 1 73 ? -6.699 -2.671 16.159 1.00 89.56 73 SER A CA 1
ATOM 571 C C . SER A 1 73 ? -6.800 -4.085 16.751 1.00 89.56 73 SER A C 1
ATOM 573 O O . SER A 1 73 ? -6.429 -4.292 17.902 1.00 89.56 73 SER A O 1
ATOM 575 N N . GLU A 1 74 ? -7.272 -5.072 15.986 1.00 86.44 74 GLU A N 1
ATOM 576 C CA . GLU A 1 74 ? -7.324 -6.475 16.423 1.00 86.44 74 GLU A CA 1
ATOM 577 C C . GLU A 1 74 ? -5.948 -7.163 16.427 1.00 86.44 74 GLU A C 1
ATOM 579 O O . GLU A 1 74 ? -5.737 -8.121 17.169 1.00 86.44 74 GLU A O 1
ATOM 584 N N . ASN A 1 75 ? -5.007 -6.692 15.605 1.00 79.12 75 ASN A N 1
ATOM 585 C CA . ASN A 1 75 ? -3.682 -7.304 15.438 1.00 79.12 75 ASN A CA 1
ATOM 586 C C . ASN A 1 75 ? -2.538 -6.413 15.949 1.00 79.12 75 ASN A C 1
ATOM 588 O O . ASN A 1 75 ? -1.391 -6.859 16.033 1.00 79.12 75 ASN A O 1
ATOM 592 N N . MET A 1 76 ? -2.837 -5.144 16.219 1.00 82.19 76 MET A N 1
ATOM 593 C CA . MET A 1 76 ? -1.909 -4.042 16.446 1.00 82.19 76 MET A CA 1
ATOM 594 C C . MET A 1 76 ? -2.520 -2.988 17.381 1.00 82.19 76 MET A C 1
ATOM 596 O O . MET A 1 76 ? -3.660 -3.104 17.820 1.00 82.19 76 MET A O 1
ATOM 600 N N . GLU A 1 77 ? -1.763 -1.935 17.690 1.00 83.25 77 GLU A N 1
ATOM 601 C CA . GLU A 1 77 ? -2.277 -0.772 18.416 1.00 83.25 77 GLU A CA 1
ATOM 602 C C . GLU A 1 77 ? -3.421 -0.089 17.634 1.00 83.25 77 GLU A C 1
ATOM 604 O O . GLU A 1 77 ? -3.308 0.077 16.414 1.00 83.25 77 GLU A O 1
ATOM 609 N N . PRO A 1 78 ? -4.503 0.349 18.309 1.00 89.50 78 PRO A N 1
ATOM 610 C CA . PRO A 1 78 ? -5.555 1.136 17.680 1.00 89.50 78 PRO A CA 1
ATOM 611 C C . PRO A 1 78 ? -5.015 2.392 16.987 1.00 89.50 78 PRO A C 1
ATOM 613 O O . PRO A 1 78 ? -4.277 3.187 17.567 1.00 89.50 78 PRO A O 1
ATOM 616 N N . VAL A 1 79 ? -5.437 2.600 15.742 1.00 92.62 79 VAL A N 1
ATOM 617 C CA . VAL A 1 79 ? -5.095 3.780 14.941 1.00 92.62 79 VAL A CA 1
ATOM 618 C C . VAL A 1 79 ? -6.353 4.622 14.766 1.00 92.62 79 VAL A C 1
ATOM 620 O O . VAL A 1 79 ? -7.403 4.090 14.414 1.00 92.62 79 VAL A O 1
ATOM 623 N N . SER A 1 80 ? -6.269 5.931 15.020 1.00 96.00 80 SER A N 1
ATOM 624 C CA . SER A 1 80 ? -7.391 6.837 14.757 1.00 96.00 80 SER A CA 1
ATOM 625 C C . SER A 1 80 ? -7.514 7.151 13.265 1.00 96.00 80 SER A C 1
ATOM 627 O O . SER A 1 80 ? -6.548 7.053 12.500 1.00 96.00 80 SER A O 1
ATOM 629 N N . PHE A 1 81 ? -8.699 7.583 12.844 1.00 97.69 81 PHE A N 1
ATOM 630 C CA . PHE A 1 81 ? -8.929 8.015 11.469 1.00 97.69 81 PHE A CA 1
ATOM 631 C C . PHE A 1 81 ? -8.054 9.221 11.079 1.00 97.69 81 PHE A C 1
ATOM 633 O O . PHE A 1 81 ? -7.543 9.288 9.959 1.00 97.69 81 PHE A O 1
ATOM 640 N N . GLU A 1 82 ? -7.820 10.150 12.007 1.00 97.94 82 GLU A N 1
ATOM 641 C CA . GLU A 1 82 ? -6.961 11.322 11.804 1.00 97.94 82 GLU A CA 1
ATOM 642 C C . GLU A 1 82 ? -5.524 10.890 11.525 1.00 97.94 82 GLU A C 1
ATOM 644 O O . GLU A 1 82 ? -4.920 11.336 10.549 1.00 97.94 82 GLU A O 1
ATOM 649 N N . ARG A 1 83 ? -5.008 9.946 12.319 1.00 96.50 83 ARG A N 1
ATOM 650 C CA . ARG A 1 83 ? -3.667 9.396 12.131 1.00 96.50 83 ARG A CA 1
ATOM 651 C C . ARG A 1 83 ? -3.546 8.646 10.806 1.00 96.50 83 ARG A C 1
ATOM 653 O O . ARG A 1 83 ? -2.556 8.801 10.095 1.00 96.50 83 ARG A O 1
ATOM 660 N N . LEU A 1 84 ? -4.568 7.878 10.421 1.00 97.75 84 LEU A N 1
ATOM 661 C CA . LEU A 1 84 ? -4.617 7.248 9.099 1.00 97.75 84 LEU A CA 1
ATOM 662 C C . LEU A 1 84 ? -4.563 8.303 7.980 1.00 97.75 84 LEU A C 1
ATOM 664 O O . LEU A 1 84 ? -3.815 8.140 7.013 1.00 97.75 84 LEU A O 1
ATOM 668 N N . CYS A 1 85 ? -5.310 9.402 8.115 1.00 97.88 85 CYS A N 1
ATOM 669 C CA . CYS A 1 85 ? -5.266 10.512 7.165 1.00 97.88 85 CYS A CA 1
ATOM 670 C C . CYS A 1 85 ? -3.869 11.136 7.061 1.00 97.88 85 CYS A C 1
ATOM 672 O O . CYS A 1 85 ? -3.425 11.433 5.951 1.00 97.88 85 CYS A O 1
ATOM 674 N N . GLU A 1 86 ? -3.168 11.320 8.180 1.00 97.56 86 GLU A N 1
ATOM 675 C CA . GLU A 1 86 ? -1.795 11.835 8.206 1.00 97.56 86 GLU A CA 1
ATOM 676 C C . GLU A 1 86 ? -0.814 10.887 7.515 1.00 97.56 86 GLU A C 1
ATOM 678 O O . GLU A 1 86 ? -0.031 11.332 6.676 1.00 97.56 86 GLU A O 1
ATOM 683 N N . ILE A 1 87 ? -0.909 9.581 7.783 1.00 96.31 87 ILE A N 1
ATOM 684 C CA . ILE A 1 87 ? -0.081 8.554 7.134 1.00 96.31 87 ILE A CA 1
ATOM 685 C C . ILE A 1 87 ? -0.261 8.592 5.615 1.00 96.31 87 ILE A C 1
ATOM 687 O O . ILE A 1 87 ? 0.721 8.576 4.873 1.00 96.31 87 ILE A O 1
ATOM 691 N N . VAL A 1 88 ? -1.508 8.659 5.138 1.00 97.44 88 VAL A N 1
ATOM 692 C CA . VAL A 1 88 ? -1.805 8.713 3.699 1.00 97.44 88 VAL A CA 1
ATOM 693 C C . VAL A 1 88 ? -1.323 10.031 3.088 1.00 97.44 88 VAL A C 1
ATOM 695 O O . VAL A 1 88 ? -0.723 10.022 2.014 1.00 97.44 88 VAL A O 1
ATOM 698 N N . LYS A 1 89 ? -1.531 11.162 3.774 1.00 96.50 89 LYS A N 1
ATOM 699 C CA . LYS A 1 89 ? -1.107 12.493 3.311 1.00 96.50 89 LYS A CA 1
ATOM 700 C C . LYS A 1 89 ? 0.416 12.620 3.215 1.00 96.50 89 LYS A C 1
ATOM 702 O O . LYS A 1 89 ? 0.914 13.203 2.255 1.00 96.50 89 LYS A O 1
ATOM 707 N N . ASN A 1 90 ? 1.143 12.086 4.193 1.00 95.62 90 ASN A N 1
ATOM 708 C CA . ASN A 1 90 ? 2.598 12.214 4.303 1.00 95.62 90 ASN A CA 1
ATOM 709 C C . ASN A 1 90 ? 3.359 11.118 3.543 1.00 95.62 90 ASN A C 1
ATOM 711 O O . ASN A 1 90 ? 4.593 11.091 3.550 1.00 95.62 90 ASN A O 1
ATOM 715 N N . ASP A 1 91 ? 2.656 10.211 2.863 1.00 93.31 91 ASP A N 1
ATOM 716 C CA . ASP A 1 91 ? 3.293 9.189 2.053 1.00 93.31 91 ASP A CA 1
ATOM 717 C C . ASP A 1 91 ? 3.893 9.781 0.772 1.00 93.31 91 ASP A C 1
ATOM 719 O O . ASP A 1 91 ? 3.230 9.947 -0.255 1.00 93.31 91 ASP A O 1
ATOM 723 N N . SER A 1 92 ? 5.202 10.027 0.810 1.00 91.44 92 SER A N 1
ATOM 724 C CA . SER A 1 92 ? 5.976 10.534 -0.328 1.00 91.44 92 SER A CA 1
ATOM 725 C C . SER A 1 92 ? 5.900 9.652 -1.576 1.00 91.44 92 SER A C 1
ATOM 727 O O . SER A 1 92 ? 6.137 10.133 -2.680 1.00 91.44 92 SER A O 1
ATOM 729 N N . LYS A 1 93 ? 5.554 8.368 -1.424 1.00 89.19 93 LYS A N 1
ATOM 730 C CA . LYS A 1 93 ? 5.407 7.425 -2.541 1.00 89.19 93 LYS A CA 1
ATOM 731 C C . LYS A 1 93 ? 3.973 7.306 -3.046 1.00 89.19 93 LYS A C 1
ATOM 733 O O . LYS A 1 93 ? 3.748 6.524 -3.967 1.00 89.19 93 LYS A O 1
ATOM 738 N N . GLN A 1 94 ? 3.022 8.023 -2.439 1.00 93.19 94 GLN A N 1
ATOM 739 C CA . GLN A 1 94 ? 1.604 8.006 -2.810 1.00 93.19 94 GLN A CA 1
ATOM 740 C C . GLN A 1 94 ? 1.081 6.567 -2.966 1.00 93.19 94 GLN A C 1
ATOM 742 O O . GLN A 1 94 ? 0.473 6.193 -3.970 1.00 93.19 94 GLN A O 1
ATOM 747 N N . ARG A 1 95 ? 1.389 5.701 -1.994 1.00 94.81 95 ARG A N 1
ATOM 748 C CA . ARG A 1 95 ? 1.039 4.277 -2.013 1.00 94.81 95 ARG A CA 1
ATOM 749 C C . ARG A 1 95 ? -0.446 4.048 -1.852 1.00 94.81 95 ARG A C 1
ATOM 751 O O . ARG A 1 95 ? -0.880 2.970 -2.264 1.00 94.81 95 ARG A O 1
ATOM 758 N N . TYR A 1 96 ? -1.160 4.989 -1.242 1.00 97.69 96 TYR A N 1
ATOM 759 C CA . TYR A 1 96 ? -2.560 4.866 -0.867 1.00 97.69 96 TYR A CA 1
ATOM 760 C C . TYR A 1 96 ? -3.376 6.044 -1.376 1.00 97.69 96 TYR A C 1
ATOM 762 O O . TYR A 1 96 ? -2.864 7.152 -1.542 1.00 97.69 96 TYR A O 1
ATOM 770 N N . SER A 1 97 ? -4.665 5.804 -1.567 1.00 97.06 97 SER A N 1
ATOM 771 C CA . SER A 1 97 ? -5.634 6.855 -1.845 1.00 97.06 97 SER A CA 1
ATOM 772 C C . SER A 1 97 ? -6.951 6.554 -1.156 1.00 97.06 97 SER A C 1
ATOM 774 O O . SER A 1 97 ? -7.344 5.392 -1.038 1.00 97.06 97 SER A O 1
ATOM 776 N N . PHE A 1 98 ? -7.616 7.623 -0.728 1.00 98.31 98 PHE A N 1
ATOM 777 C CA . PHE A 1 98 ? -9.011 7.595 -0.318 1.00 98.31 98 PHE A CA 1
ATOM 778 C C . PHE A 1 98 ? -9.927 7.836 -1.521 1.00 98.31 98 PHE A C 1
ATOM 780 O O . PHE A 1 98 ? -9.505 8.432 -2.516 1.00 98.31 98 PHE A O 1
ATOM 787 N N . ASN A 1 99 ? -11.176 7.388 -1.427 1.00 97.31 99 ASN A N 1
ATOM 788 C CA . ASN A 1 99 ? -12.251 7.901 -2.274 1.00 97.31 99 ASN A CA 1
ATOM 789 C C . ASN A 1 99 ? -12.686 9.308 -1.802 1.00 97.31 99 ASN A C 1
ATOM 791 O O . ASN A 1 99 ? -12.142 9.848 -0.839 1.00 97.31 99 ASN A O 1
ATOM 795 N N . GLU A 1 100 ? -13.654 9.915 -2.492 1.00 96.50 100 GLU A N 1
ATOM 796 C CA . GLU A 1 100 ? -14.045 11.323 -2.292 1.00 96.50 100 GLU A CA 1
ATOM 797 C C . GLU A 1 100 ? -14.471 11.659 -0.854 1.00 96.50 100 GLU A C 1
ATOM 799 O O . GLU A 1 100 ? -14.039 12.673 -0.309 1.00 96.50 100 GLU A O 1
ATOM 804 N N . ASP A 1 101 ? -15.265 10.795 -0.220 1.00 97.62 101 ASP A N 1
ATOM 805 C CA . ASP A 1 101 ? -15.757 10.972 1.154 1.00 97.62 101 ASP A CA 1
ATOM 806 C C . ASP A 1 101 ? -14.868 10.306 2.220 1.00 97.62 101 ASP A C 1
ATOM 808 O O . ASP A 1 101 ? -15.178 10.363 3.408 1.00 97.62 101 ASP A O 1
ATOM 812 N N . LYS A 1 102 ? -13.751 9.694 1.806 1.00 98.19 102 LYS A N 1
ATOM 813 C CA . LYS A 1 102 ? -12.826 8.922 2.649 1.00 98.19 102 LYS A CA 1
ATOM 814 C C . LYS A 1 102 ? -13.451 7.742 3.402 1.00 98.19 102 LYS A C 1
ATOM 816 O O . LYS A 1 102 ? -12.839 7.257 4.349 1.00 98.19 102 LYS A O 1
ATOM 821 N N . SER A 1 103 ? -14.601 7.230 2.967 1.00 98.31 103 SER A N 1
ATOM 822 C CA . SER A 1 103 ? -15.156 5.968 3.486 1.00 98.31 103 SER A CA 1
ATOM 823 C C . SER A 1 103 ? -14.378 4.739 3.007 1.00 98.31 103 SER A C 1
ATOM 825 O O . SER A 1 103 ? -14.437 3.674 3.621 1.00 98.31 103 SER A O 1
ATOM 827 N N . ARG A 1 104 ? -13.621 4.870 1.911 1.00 98.50 104 ARG A N 1
ATOM 828 C CA . ARG A 1 104 ? -12.837 3.786 1.317 1.00 98.50 104 ARG A CA 1
ATOM 829 C C . ARG A 1 104 ? -11.390 4.170 1.093 1.00 98.50 104 ARG A C 1
ATOM 831 O O . ARG A 1 104 ? -11.074 5.301 0.731 1.00 98.50 104 ARG A O 1
ATOM 838 N N . ILE A 1 105 ? -10.517 3.179 1.219 1.00 98.62 105 ILE A N 1
ATOM 839 C CA . ILE A 1 105 ? -9.078 3.295 0.988 1.00 98.62 105 ILE A CA 1
ATOM 840 C C . ILE A 1 105 ? -8.580 2.137 0.124 1.00 98.62 105 ILE A C 1
ATOM 842 O O . ILE A 1 105 ? -9.064 1.013 0.230 1.00 98.62 105 ILE A O 1
ATOM 846 N N . ARG A 1 106 ? -7.598 2.398 -0.736 1.00 97.81 106 ARG A N 1
ATOM 847 C CA . ARG A 1 106 ? -6.890 1.355 -1.489 1.00 97.81 106 ARG A CA 1
ATOM 848 C C . ARG A 1 106 ? -5.408 1.647 -1.593 1.00 97.81 106 ARG A C 1
ATOM 850 O O . ARG A 1 106 ? -4.979 2.790 -1.435 1.00 97.81 106 ARG A O 1
ATOM 857 N N . ALA A 1 107 ? -4.628 0.626 -1.935 1.00 96.81 107 ALA A N 1
ATOM 858 C CA . ALA A 1 107 ? -3.296 0.848 -2.472 1.00 96.81 107 ALA A CA 1
ATOM 859 C C . ALA A 1 107 ? -3.371 1.242 -3.959 1.00 96.81 107 ALA A C 1
ATOM 861 O O . ALA A 1 107 ? -4.209 0.752 -4.709 1.00 96.81 107 ALA A O 1
ATOM 862 N N . ASN A 1 108 ? -2.457 2.100 -4.407 1.00 94.38 108 ASN A N 1
ATOM 863 C CA . ASN A 1 108 ? -2.407 2.566 -5.796 1.00 94.38 108 ASN A CA 1
ATOM 864 C C . ASN A 1 108 ? -1.661 1.599 -6.717 1.00 94.38 108 ASN A C 1
ATOM 866 O O . ASN A 1 108 ? -1.931 1.535 -7.912 1.00 94.38 108 ASN A O 1
ATOM 870 N N . GLN A 1 109 ? -0.701 0.851 -6.168 1.00 89.88 109 GLN A N 1
ATOM 871 C CA . GLN A 1 109 ? 0.179 -0.043 -6.916 1.00 89.88 109 GLN A CA 1
ATOM 872 C C . GLN A 1 109 ? 0.688 -1.195 -6.047 1.00 89.88 109 GLN A C 1
ATOM 874 O O . GLN A 1 109 ? 0.656 -1.145 -4.818 1.00 89.88 109 GLN A O 1
ATOM 879 N N . GLY A 1 110 ? 1.262 -2.204 -6.703 1.00 89.31 110 GLY A N 1
ATOM 880 C CA . GLY A 1 110 ? 2.054 -3.240 -6.040 1.00 89.31 110 GLY A CA 1
ATOM 881 C C . GLY A 1 110 ? 1.262 -4.429 -5.500 1.00 89.31 110 GLY A C 1
ATOM 882 O O . GLY A 1 110 ? 1.829 -5.194 -4.721 1.00 89.31 110 GLY A O 1
ATOM 883 N N . HIS A 1 111 ? 0.012 -4.604 -5.926 1.00 91.94 111 HIS A N 1
ATOM 884 C CA . HIS A 1 111 ? -0.814 -5.759 -5.583 1.00 91.94 111 HIS A CA 1
ATOM 885 C C . HIS A 1 111 ? -0.195 -7.074 -6.078 1.00 91.94 111 HIS A C 1
ATOM 887 O O . HIS A 1 111 ? 0.346 -7.147 -7.187 1.00 91.94 111 HIS A O 1
ATOM 893 N N . SER A 1 112 ? -0.283 -8.105 -5.239 1.00 89.06 112 SER A N 1
ATOM 894 C CA . SER A 1 112 ? -0.192 -9.516 -5.636 1.00 89.06 112 SER A CA 1
ATOM 895 C C . SER A 1 112 ? -1.555 -10.212 -5.610 1.00 89.06 112 SER A C 1
ATOM 897 O O . SER A 1 112 ? -1.682 -11.312 -6.136 1.00 89.06 112 SER A O 1
ATOM 899 N N . VAL A 1 113 ? -2.565 -9.581 -5.006 1.00 90.44 113 VAL A N 1
ATOM 900 C CA . VAL A 1 113 ? -3.969 -9.994 -5.103 1.00 90.44 113 VAL A CA 1
ATOM 901 C C . VAL A 1 113 ? -4.565 -9.570 -6.446 1.00 90.44 113 VAL A C 1
ATOM 903 O O . VAL A 1 113 ? -4.122 -8.591 -7.049 1.00 90.44 113 VAL A O 1
ATOM 906 N N . ASN A 1 114 ? -5.562 -10.314 -6.925 1.00 90.44 114 ASN A N 1
ATOM 907 C CA . ASN A 1 114 ? -6.185 -10.068 -8.223 1.00 90.44 114 ASN A CA 1
ATOM 908 C C . ASN A 1 114 ? -7.206 -8.921 -8.144 1.00 90.44 114 ASN A C 1
ATOM 910 O O . ASN A 1 114 ? -8.379 -9.152 -7.858 1.00 90.44 114 ASN A O 1
ATOM 914 N N . VAL A 1 115 ? -6.743 -7.695 -8.385 1.00 92.38 115 VAL A N 1
ATOM 915 C CA . VAL A 1 115 ? -7.556 -6.471 -8.439 1.00 92.38 115 VAL A CA 1
ATOM 916 C C . VAL A 1 115 ? -7.220 -5.673 -9.697 1.00 92.38 115 VAL A C 1
ATOM 918 O O . VAL A 1 115 ? -6.084 -5.696 -10.168 1.00 92.38 115 VAL A O 1
ATOM 921 N N . ASP A 1 116 ? -8.184 -4.927 -10.217 1.00 91.44 116 ASP A N 1
ATOM 922 C CA . ASP A 1 116 ? -7.992 -3.983 -11.314 1.00 91.44 116 ASP A CA 1
ATOM 923 C C . ASP A 1 116 ? -8.183 -2.551 -10.811 1.00 91.44 116 ASP A C 1
ATOM 925 O O . ASP A 1 116 ? -9.297 -2.053 -10.678 1.00 91.44 116 ASP A O 1
ATOM 929 N N . VAL A 1 117 ? -7.076 -1.865 -10.530 1.00 87.12 117 VAL A N 1
ATOM 930 C CA . VAL A 1 117 ? -7.114 -0.487 -10.020 1.00 87.12 117 VAL A CA 1
ATOM 931 C C . VAL A 1 117 ? -7.396 0.564 -11.105 1.00 87.12 117 VAL A C 1
ATOM 933 O O . VAL A 1 117 ? -7.371 1.760 -10.803 1.00 87.12 117 VAL A O 1
ATOM 936 N N . GLY A 1 118 ? -7.679 0.147 -12.346 1.00 86.75 118 GLY A N 1
ATOM 937 C CA . GLY A 1 118 ? -8.073 1.039 -13.437 1.00 86.75 118 GLY A CA 1
ATOM 938 C C . GLY A 1 118 ? -6.928 1.917 -13.939 1.00 86.75 118 GLY A C 1
ATOM 939 O O . GLY A 1 118 ? -7.125 3.106 -14.203 1.00 86.75 118 GLY A O 1
ATOM 940 N N . LEU A 1 119 ? -5.714 1.361 -14.030 1.00 84.56 119 LEU A N 1
ATOM 941 C CA . LEU A 1 119 ? -4.559 2.099 -14.545 1.00 84.56 119 LEU A CA 1
ATOM 942 C C . LEU A 1 119 ? -4.802 2.507 -15.995 1.00 84.56 119 LEU A C 1
ATOM 944 O O . LEU A 1 119 ? -5.031 1.670 -16.866 1.00 84.56 119 LEU A O 1
ATOM 948 N N . LYS A 1 120 ? -4.715 3.811 -16.256 1.00 86.38 120 LYS A N 1
ATOM 949 C CA . LYS A 1 120 ? -4.766 4.342 -17.615 1.00 86.38 120 LYS A CA 1
ATOM 950 C C . LYS A 1 120 ? -3.394 4.195 -18.256 1.00 86.38 120 LYS A C 1
ATOM 952 O O . LYS A 1 120 ? -2.384 4.538 -17.643 1.00 86.38 120 LYS A O 1
ATOM 957 N N . GLY A 1 121 ? -3.370 3.710 -19.494 1.00 87.31 121 GLY A N 1
ATOM 958 C CA . GLY A 1 121 ? -2.165 3.759 -20.312 1.00 87.31 121 GLY A CA 1
ATOM 959 C C . GLY A 1 121 ? -1.692 5.205 -20.454 1.00 87.31 121 GLY A C 1
ATOM 960 O O . GLY A 1 121 ? -2.496 6.105 -20.699 1.00 87.31 121 GLY A O 1
ATOM 961 N N . ALA A 1 122 ? -0.395 5.419 -20.281 1.00 89.75 122 ALA A N 1
ATOM 962 C CA . ALA A 1 122 ? 0.258 6.706 -20.458 1.00 89.75 122 ALA A CA 1
ATOM 963 C C . ALA A 1 122 ? 1.531 6.500 -21.278 1.00 89.75 122 ALA A C 1
ATOM 965 O O . ALA A 1 122 ? 2.133 5.425 -21.231 1.00 89.75 122 ALA A O 1
ATOM 966 N N . VAL A 1 123 ? 1.938 7.527 -22.022 1.00 92.75 123 VAL A N 1
ATOM 967 C CA . VAL A 1 123 ? 3.246 7.524 -22.682 1.00 92.75 123 VAL A CA 1
ATOM 968 C C . VAL A 1 123 ? 4.306 7.670 -21.587 1.00 92.75 123 VAL A C 1
ATOM 970 O O . VAL A 1 123 ? 4.257 8.660 -20.850 1.00 92.75 123 VAL A O 1
ATOM 973 N N . PRO A 1 124 ? 5.216 6.695 -21.417 1.00 93.25 124 PRO A N 1
ATOM 974 C CA . PRO A 1 124 ? 6.258 6.808 -20.412 1.00 93.25 124 PRO A CA 1
ATOM 975 C C . PRO A 1 124 ? 7.289 7.872 -20.826 1.00 93.25 124 PRO A C 1
ATOM 977 O O . PRO A 1 124 ? 7.436 8.153 -22.019 1.00 93.25 124 PRO A O 1
ATOM 980 N N . PRO A 1 125 ? 8.036 8.444 -19.867 1.00 94.31 125 PRO A N 1
ATOM 981 C CA . PRO A 1 125 ? 9.262 9.177 -20.171 1.00 94.31 125 PRO A CA 1
ATOM 982 C C . PRO A 1 125 ? 10.247 8.309 -20.970 1.00 94.31 125 PRO A C 1
ATOM 984 O O . PRO A 1 125 ? 10.169 7.081 -20.930 1.00 94.31 125 PRO A O 1
ATOM 987 N N . GLU A 1 126 ? 11.205 8.944 -21.651 1.00 96.50 126 GLU A N 1
ATOM 988 C CA . GLU A 1 126 ? 12.240 8.239 -22.429 1.00 96.50 126 GLU A CA 1
ATOM 989 C C . GLU A 1 126 ? 13.025 7.232 -21.572 1.00 96.50 126 GLU A C 1
ATOM 991 O O . GLU A 1 126 ? 13.337 6.134 -22.031 1.00 96.50 126 GLU A O 1
ATOM 996 N N . TYR A 1 127 ? 13.280 7.581 -20.306 1.00 95.56 127 TYR A N 1
ATOM 997 C CA . TYR A 1 127 ? 13.985 6.735 -19.350 1.00 95.56 127 TYR A CA 1
ATOM 998 C C . TYR A 1 127 ? 13.148 6.464 -18.104 1.00 95.56 127 TYR A C 1
ATOM 1000 O O . TYR A 1 127 ? 12.527 7.359 -17.532 1.00 95.56 127 TYR A O 1
ATOM 1008 N N . LEU A 1 128 ? 13.205 5.209 -17.669 1.00 95.88 128 LEU A N 1
ATOM 1009 C CA . LEU A 1 128 ? 12.680 4.702 -16.411 1.00 95.88 128 LEU A CA 1
ATOM 1010 C C . LEU A 1 128 ? 13.688 3.702 -15.836 1.00 95.88 128 LEU A C 1
ATOM 1012 O O . LEU A 1 128 ? 14.422 3.046 -16.579 1.00 95.88 128 LEU A O 1
ATOM 1016 N N . TYR A 1 129 ? 13.704 3.550 -14.518 1.00 95.31 129 TYR A N 1
ATOM 1017 C CA . TYR A 1 129 ? 14.673 2.727 -13.806 1.00 95.31 129 TYR A CA 1
ATOM 1018 C C . TYR A 1 129 ? 14.013 1.525 -13.131 1.00 95.31 129 TYR A C 1
ATOM 1020 O O . TYR A 1 129 ? 12.881 1.580 -12.653 1.00 95.31 129 TYR A O 1
ATOM 1028 N N . HIS A 1 130 ? 14.750 0.417 -13.039 1.00 94.62 130 HIS A N 1
ATOM 1029 C CA . HIS A 1 130 ? 14.339 -0.766 -12.288 1.00 94.62 130 HIS A CA 1
ATOM 1030 C C . HIS A 1 130 ? 15.465 -1.224 -11.361 1.00 94.62 130 HIS A C 1
ATOM 1032 O O . HIS A 1 130 ? 16.454 -1.812 -11.797 1.00 94.62 130 HIS A O 1
ATOM 1038 N N . GLY A 1 131 ?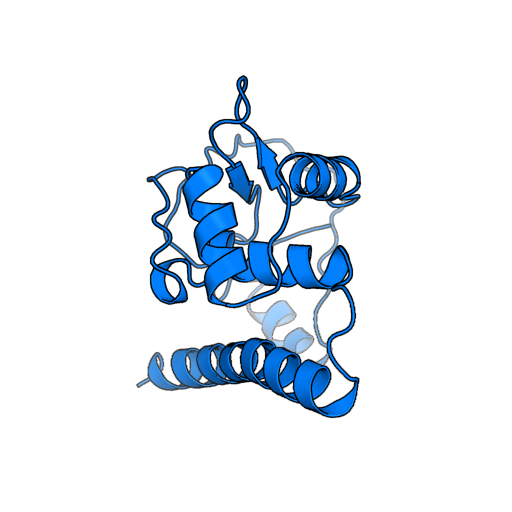 15.310 -0.968 -10.062 1.00 93.25 131 GLY A N 1
ATOM 1039 C CA . GLY A 1 131 ? 16.231 -1.485 -9.052 1.00 93.25 131 GLY A CA 1
ATOM 1040 C C . GLY A 1 131 ? 16.045 -2.991 -8.853 1.00 93.25 131 GLY A C 1
ATOM 1041 O O . GLY A 1 131 ? 14.935 -3.449 -8.588 1.00 93.25 131 GLY A O 1
ATOM 1042 N N . THR A 1 132 ? 17.132 -3.762 -8.932 1.00 94.00 132 THR A N 1
ATOM 1043 C CA . THR A 1 132 ? 17.125 -5.221 -8.740 1.00 94.00 132 THR A CA 1
ATOM 1044 C C . THR A 1 132 ? 18.358 -5.695 -7.969 1.00 94.00 132 THR A C 1
ATOM 1046 O O . THR A 1 132 ? 19.358 -4.987 -7.870 1.00 94.00 132 THR A O 1
ATOM 1049 N N . ALA A 1 133 ? 18.301 -6.903 -7.406 1.00 94.81 133 ALA A N 1
ATOM 1050 C CA . ALA A 1 133 ? 19.466 -7.524 -6.778 1.00 94.81 133 ALA A CA 1
ATOM 1051 C C . ALA A 1 133 ? 20.423 -8.078 -7.846 1.00 94.81 133 ALA A C 1
ATOM 1053 O O . ALA A 1 133 ? 19.973 -8.671 -8.825 1.00 94.81 133 ALA A O 1
ATOM 1054 N N . THR A 1 134 ? 21.736 -7.976 -7.617 1.00 96.12 134 THR A N 1
ATOM 1055 C CA . THR A 1 134 ? 22.789 -8.399 -8.568 1.00 96.12 134 THR A CA 1
ATOM 1056 C C . THR A 1 134 ? 22.619 -9.836 -9.067 1.00 96.12 134 THR A C 1
ATOM 1058 O O . THR A 1 134 ? 22.779 -10.106 -10.252 1.00 96.12 134 THR A O 1
ATOM 1061 N N . ARG A 1 135 ? 22.179 -10.751 -8.195 1.00 96.12 135 ARG A N 1
ATOM 1062 C CA . ARG A 1 135 ? 21.876 -12.155 -8.538 1.00 96.12 135 ARG A CA 1
ATOM 1063 C C . ARG A 1 135 ? 20.797 -12.349 -9.615 1.00 96.12 135 ARG A C 1
ATOM 1065 O O . ARG A 1 135 ? 20.625 -13.461 -10.097 1.00 96.12 135 ARG A O 1
ATOM 1072 N N . PHE A 1 136 ? 20.018 -11.317 -9.938 1.00 95.06 136 PHE A N 1
ATOM 1073 C CA . PHE A 1 136 ? 18.965 -11.382 -10.952 1.00 95.06 136 PHE A CA 1
ATOM 1074 C C . PHE A 1 136 ? 19.373 -10.773 -12.297 1.00 95.06 136 PHE A C 1
ATOM 1076 O O . PHE A 1 136 ? 18.630 -10.957 -13.257 1.00 95.06 136 PHE A O 1
ATOM 1083 N N . VAL A 1 137 ? 20.529 -10.105 -12.388 1.00 96.12 137 VAL A N 1
ATOM 1084 C CA . VAL A 1 137 ? 20.981 -9.400 -13.604 1.00 96.12 137 VAL A CA 1
ATOM 1085 C C . VAL A 1 137 ? 21.047 -10.348 -14.799 1.00 96.12 137 VAL A C 1
ATOM 1087 O O . VAL A 1 137 ? 20.368 -10.121 -15.790 1.00 96.12 137 VAL A O 1
ATOM 1090 N N . GLU A 1 138 ? 21.718 -11.492 -14.656 1.00 96.88 138 GLU A N 1
ATOM 1091 C CA . GLU A 1 138 ? 21.870 -12.467 -15.747 1.00 96.88 138 GLU A CA 1
ATOM 1092 C C . GLU A 1 138 ? 20.519 -13.011 -16.260 1.00 96.88 138 GLU A C 1
ATOM 1094 O O . GLU A 1 138 ? 20.334 -13.291 -17.444 1.00 96.88 138 GLU A O 1
ATOM 1099 N N . SER A 1 139 ? 19.534 -13.162 -15.369 1.00 96.00 139 SER A N 1
ATOM 1100 C CA . SER A 1 139 ? 18.181 -13.564 -15.767 1.00 96.00 139 SER A CA 1
ATOM 1101 C C . SER A 1 139 ? 17.439 -12.448 -16.498 1.00 96.00 139 SER A C 1
ATOM 1103 O O . SER A 1 139 ? 16.625 -12.758 -17.366 1.00 96.00 139 SER A O 1
ATOM 1105 N N . ILE A 1 140 ? 17.660 -11.190 -16.114 1.00 96.81 140 ILE A N 1
ATOM 1106 C CA . ILE A 1 140 ? 17.006 -10.022 -16.711 1.00 96.81 140 ILE A CA 1
ATOM 1107 C C . ILE A 1 140 ? 17.602 -9.738 -18.090 1.00 96.81 140 ILE A C 1
ATOM 1109 O O . ILE A 1 140 ? 16.839 -9.519 -19.023 1.00 96.81 140 ILE A O 1
ATOM 1113 N N . ASP A 1 141 ? 18.920 -9.845 -18.256 1.00 95.94 141 ASP A N 1
ATOM 1114 C CA . ASP A 1 141 ? 19.578 -9.645 -19.554 1.00 95.94 141 ASP A CA 1
ATOM 1115 C C . ASP A 1 141 ? 19.103 -10.666 -20.596 1.00 95.94 141 ASP A C 1
ATOM 1117 O O . ASP A 1 141 ? 18.906 -10.336 -21.763 1.00 95.94 141 ASP A O 1
ATOM 1121 N N . ARG A 1 142 ? 18.862 -11.914 -20.171 1.00 96.12 142 ARG A N 1
ATOM 1122 C CA . ARG A 1 142 ? 18.363 -12.970 -21.065 1.00 96.12 142 ARG A CA 1
ATOM 1123 C C . ARG A 1 142 ? 16.870 -12.884 -21.367 1.00 96.12 142 ARG A C 1
ATOM 1125 O O . ARG A 1 142 ? 16.457 -13.257 -22.459 1.00 96.12 142 ARG A O 1
ATOM 1132 N N . GLY A 1 143 ? 16.056 -12.519 -20.378 1.00 93.50 143 GLY A N 1
ATOM 1133 C CA . GLY A 1 143 ? 14.600 -12.717 -20.422 1.00 93.50 143 GLY A CA 1
ATOM 1134 C C . GLY A 1 143 ? 13.763 -11.452 -20.258 1.00 93.50 143 GLY A C 1
ATOM 1135 O O . GLY A 1 143 ? 12.537 -11.538 -20.247 1.00 93.50 143 GLY A O 1
ATOM 1136 N N . GLY A 1 144 ? 14.402 -10.295 -20.097 1.00 95.50 144 GLY A N 1
ATOM 1137 C CA . GLY A 1 144 ? 13.748 -9.052 -19.712 1.00 95.50 144 GLY A CA 1
ATOM 1138 C C . GLY A 1 144 ? 13.250 -9.047 -18.262 1.00 95.50 144 GLY A C 1
ATOM 1139 O O . GLY A 1 144 ? 13.363 -10.016 -17.502 1.00 95.50 144 GLY A O 1
ATOM 1140 N N . ILE A 1 145 ? 12.675 -7.913 -17.859 1.00 95.50 145 ILE A N 1
ATOM 1141 C CA . ILE A 1 145 ? 12.069 -7.744 -16.536 1.00 95.50 145 ILE A CA 1
ATOM 1142 C C . ILE A 1 145 ? 10.655 -8.330 -16.563 1.00 95.50 145 ILE A C 1
ATOM 1144 O O . ILE A 1 145 ? 9.822 -7.939 -17.377 1.00 95.50 145 ILE A O 1
ATOM 1148 N N . ILE A 1 146 ? 10.355 -9.232 -15.628 1.00 93.38 146 ILE A N 1
ATOM 1149 C CA . ILE A 1 146 ? 9.026 -9.841 -15.486 1.00 93.38 146 ILE A CA 1
ATOM 1150 C C . ILE A 1 146 ? 8.383 -9.468 -14.147 1.00 93.38 146 ILE A C 1
ATOM 1152 O O . ILE A 1 146 ? 9.066 -9.315 -13.136 1.00 93.38 146 ILE A O 1
ATOM 1156 N N . ARG A 1 147 ? 7.047 -9.393 -14.109 1.00 85.81 147 ARG A N 1
ATOM 1157 C CA . ARG A 1 147 ? 6.260 -8.956 -12.932 1.00 85.81 147 ARG A CA 1
ATOM 1158 C C . ARG A 1 147 ? 6.373 -9.851 -11.685 1.00 85.81 147 ARG A C 1
ATOM 1160 O O . ARG A 1 147 ? 6.004 -9.431 -1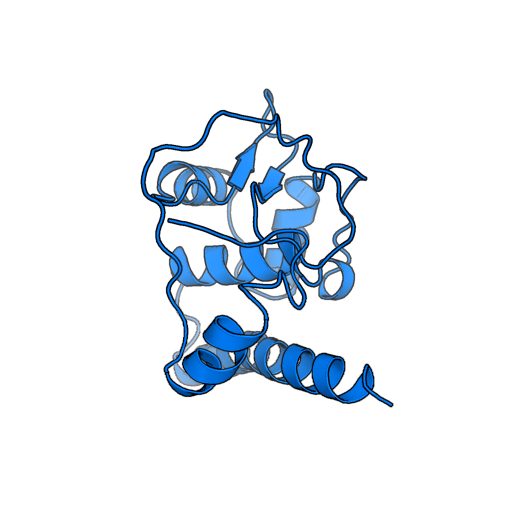0.588 1.00 85.81 147 ARG A O 1
ATOM 1167 N N . LYS A 1 148 ? 6.877 -11.084 -11.839 1.00 89.44 148 LYS A N 1
ATOM 1168 C CA . LYS A 1 148 ? 6.918 -12.130 -10.797 1.00 89.44 148 LYS A CA 1
ATOM 1169 C C . LYS A 1 148 ? 5.549 -12.266 -10.106 1.00 89.44 148 LYS A C 1
ATOM 1171 O O . LYS A 1 148 ? 4.576 -12.593 -10.774 1.00 89.44 148 LYS A O 1
ATOM 1176 N N . THR A 1 149 ? 5.473 -12.033 -8.797 1.00 84.12 149 THR A N 1
ATOM 1177 C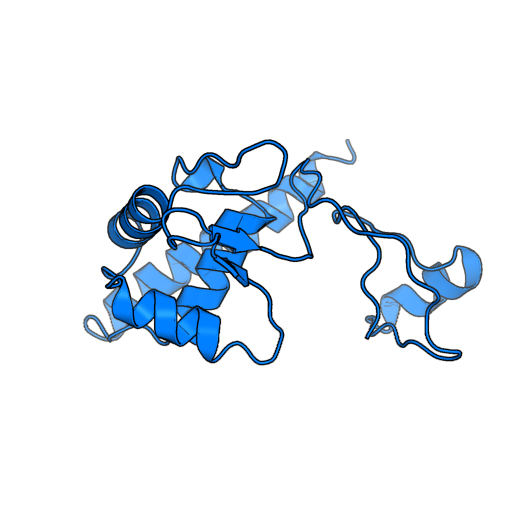 CA . THR A 1 149 ? 4.249 -12.180 -7.993 1.00 84.12 149 THR A CA 1
ATOM 1178 C C . THR A 1 149 ? 3.348 -10.945 -8.006 1.00 84.12 149 THR A C 1
ATOM 1180 O O . THR A 1 149 ? 2.242 -11.006 -7.481 1.00 84.12 149 THR A O 1
ATOM 1183 N N . ARG A 1 150 ? 3.791 -9.820 -8.583 1.00 86.31 150 ARG A N 1
ATOM 1184 C CA . ARG A 1 150 ? 2.974 -8.604 -8.708 1.00 86.31 150 ARG A CA 1
ATOM 1185 C C . ARG A 1 150 ? 2.126 -8.642 -9.983 1.00 86.31 150 ARG A C 1
ATOM 1187 O O . ARG A 1 150 ? 2.404 -9.412 -10.908 1.00 86.31 150 ARG A O 1
ATOM 1194 N N . LEU A 1 151 ? 1.113 -7.776 -10.045 1.00 83.69 151 LEU A N 1
ATOM 1195 C CA . LEU A 1 151 ? 0.303 -7.577 -11.255 1.00 83.69 151 LEU A CA 1
ATOM 1196 C C . LEU A 1 151 ? 1.087 -6.901 -12.392 1.00 83.69 151 LEU A C 1
ATOM 1198 O O . LEU A 1 151 ? 0.920 -7.271 -13.549 1.00 83.69 151 LEU A O 1
ATOM 1202 N N . TYR A 1 152 ? 1.997 -5.980 -12.061 1.00 86.75 152 TYR A N 1
ATOM 1203 C CA . TYR A 1 152 ? 2.781 -5.207 -13.031 1.00 86.75 152 TYR A CA 1
ATOM 1204 C C . TYR A 1 152 ? 4.255 -5.115 -12.621 1.00 86.75 152 TYR A C 1
ATOM 1206 O O . TYR A 1 152 ? 4.593 -5.223 -11.437 1.00 86.75 152 TYR A O 1
ATOM 1214 N N . VAL A 1 153 ? 5.135 -4.896 -13.604 1.00 89.94 153 VAL A N 1
ATOM 1215 C CA . VAL A 1 153 ? 6.515 -4.460 -13.345 1.00 89.94 153 VAL A CA 1
ATOM 1216 C C . VAL A 1 153 ? 6.467 -3.041 -12.786 1.00 89.94 153 VAL A C 1
ATOM 1218 O O . VAL A 1 153 ? 5.748 -2.193 -13.304 1.00 89.94 153 VAL A O 1
ATOM 1221 N N . HIS A 1 154 ? 7.221 -2.791 -11.717 1.00 88.38 154 HIS A N 1
ATOM 1222 C CA . HIS A 1 154 ? 7.359 -1.454 -11.154 1.00 88.38 154 HIS A CA 1
ATOM 1223 C C . HIS A 1 154 ? 8.653 -0.817 -11.653 1.00 88.38 154 HIS A C 1
ATOM 1225 O O . HIS A 1 154 ? 9.723 -1.430 -11.562 1.00 88.38 154 HIS A O 1
ATOM 1231 N N . LEU A 1 155 ? 8.514 0.401 -12.161 1.00 91.12 155 LEU A N 1
ATOM 1232 C CA . LEU A 1 155 ? 9.591 1.244 -12.650 1.00 91.12 155 LEU A CA 1
ATOM 1233 C C . LEU A 1 155 ? 9.569 2.562 -11.864 1.00 91.12 155 LEU A C 1
ATOM 1235 O O . LEU A 1 155 ? 8.506 2.973 -11.392 1.00 91.12 155 LEU A O 1
ATOM 1239 N N . SER A 1 156 ? 10.738 3.167 -11.675 1.00 88.00 156 SER A N 1
ATOM 1240 C CA . SER A 1 156 ? 10.945 4.447 -10.981 1.00 88.00 156 SER A CA 1
ATOM 1241 C C . SER A 1 156 ? 11.457 5.516 -11.927 1.00 88.00 156 SER A C 1
ATOM 1243 O O . SER A 1 156 ? 12.186 5.149 -12.875 1.00 88.00 156 SER A O 1
#

Sequence (156 aa):
MADDKILRAAVSVYTDLILWYNYSNNLNGGGIMTDTEISRYMALLLRHKPEIAGLVLDKQGWADVDMLLKCISENMEPVSFERLCEIVKNDSKQRYSFNEDKSRIRANQGHSVNVDVGLKGAVPPEYLYHGTATRFVESIDRGGIIRKTRLYVHLS

InterPro domains:
  IPR002745 Phosphotransferase KptA/Tpt1 [PF01885] (35-156)
  IPR002745 Phosphotransferase KptA/Tpt1 [PTHR12684] (33-156)
  IPR042080 RNA 2'-phosphotransferase, N-terminal domain [G3DSA:1.10.10.970] (35-107)

pLDDT: mean 84.03, std 18.69, range [29.64, 98.62]

Organism: NCBI:txid408170

Radius of gyration: 17.34 Å; chains: 1; bounding box: 38×40×50 Å

Secondary structure (DSSP, 8-state):
--HHHHHHHHHHHHHHHHHHHHHHHHHHT-PPPPHHHHHHHHHHHHHT-GGGGT----TTS-EEHHHHHHHHHHHSS---HHHHHHHHHT-TT--EEE-TTSSEEEESS---SS----PPP-PPPS-------GGGHHHHHHH----TTSSS----